Protein AF-A0A328S6M8-F1 (afdb_monomer_lite)

Secondary structure (DSSP, 8-state):
-HHHHHHHHHHHTTTS----------PEEEEEEESBS-SHHHHHHHTTHHHHHHHHHHEEEEE-TTT----S----SEEEEESB---

Radius of gyration: 19.74 Å; chains: 1; bounding box: 39×39×57 Å

Foldseek 3Di:
DVVVVVVVVVVVVVVVPPPPPPDPDPAAEEEEAEDAADCVVVVVVPVVPPCSVVNCSRHPDPYDVVPDPDDDDDDGPYYHYGDDHDD

Structure (mmCIF, N/CA/C/O backbone):
data_AF-A0A328S6M8-F1
#
_entry.id   AF-A0A328S6M8-F1
#
loop_
_atom_site.group_PDB
_atom_site.id
_atom_site.type_symbol
_atom_site.label_atom_id
_atom_site.label_alt_id
_atom_site.label_comp_id
_atom_site.label_asym_id
_atom_site.label_entity_id
_atom_site.label_seq_id
_atom_site.pdbx_PDB_ins_code
_atom_site.Cartn_x
_atom_site.Cartn_y
_atom_site.Cartn_z
_atom_site.occupancy
_atom_site.B_iso_or_equiv
_atom_site.auth_seq_id
_atom_site.auth_comp_id
_atom_site.auth_asym_id
_atom_site.auth_atom_id
_atom_site.pdbx_PDB_model_num
ATOM 1 N N . MET A 1 1 ? -26.914 26.664 36.506 1.00 56.16 1 MET A N 1
ATOM 2 C CA . MET A 1 1 ? -26.042 27.160 35.405 1.00 56.16 1 MET A CA 1
ATOM 3 C C . MET A 1 1 ? -24.959 26.137 35.065 1.00 56.16 1 MET A C 1
ATOM 5 O O . MET A 1 1 ? -24.787 25.832 33.893 1.00 56.16 1 MET A O 1
ATOM 9 N N . PHE A 1 2 ? -24.324 25.530 36.074 1.00 67.94 2 PHE A N 1
ATOM 10 C CA . PHE A 1 2 ? -23.378 24.416 35.919 1.00 67.94 2 PHE A CA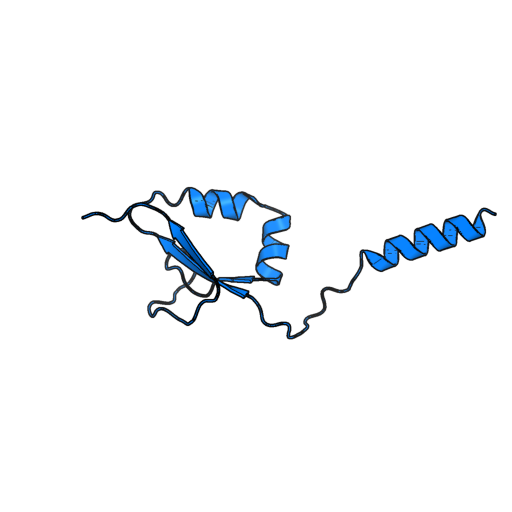 1
ATOM 11 C C . PHE A 1 2 ? -23.972 23.145 35.284 1.00 67.94 2 PHE A C 1
ATOM 13 O O . PHE A 1 2 ? -23.282 22.480 34.518 1.00 67.94 2 PHE A O 1
ATOM 20 N N . ASP A 1 3 ? -25.259 22.851 35.499 1.00 69.88 3 ASP A N 1
ATOM 21 C CA . ASP A 1 3 ? -25.922 21.681 34.890 1.00 69.88 3 ASP A CA 1
ATOM 22 C C . ASP A 1 3 ? -26.029 21.787 33.365 1.00 69.88 3 ASP A C 1
ATOM 24 O O . ASP A 1 3 ? -25.930 20.797 32.647 1.00 69.88 3 ASP A O 1
ATOM 28 N N . LYS A 1 4 ? -26.156 23.016 32.852 1.00 71.06 4 LYS A N 1
ATOM 29 C CA . LYS A 1 4 ? -26.187 23.281 31.412 1.00 71.06 4 LYS A CA 1
ATOM 30 C C . LYS A 1 4 ? -24.807 23.066 30.784 1.00 71.06 4 LYS A C 1
ATOM 32 O O . LYS A 1 4 ? -24.728 22.531 29.686 1.00 71.06 4 LYS A O 1
ATOM 37 N N . LEU A 1 5 ? -23.738 23.410 31.512 1.00 73.00 5 LEU A N 1
ATOM 38 C CA . LEU A 1 5 ? -22.357 23.140 31.103 1.00 73.00 5 LEU A CA 1
ATOM 39 C C . LEU A 1 5 ? -22.051 21.636 31.108 1.00 73.00 5 LEU A C 1
ATOM 41 O O . LEU A 1 5 ? -21.505 21.129 30.136 1.00 73.00 5 LEU A O 1
ATOM 45 N N . LYS A 1 6 ? -22.468 20.909 32.154 1.00 74.44 6 LYS A N 1
ATOM 46 C CA . LYS A 1 6 ? -22.332 19.442 32.220 1.00 74.44 6 LYS A CA 1
ATOM 47 C C . LYS A 1 6 ? -23.040 18.743 31.063 1.00 74.44 6 LYS A C 1
ATOM 49 O O . LYS A 1 6 ? -22.499 17.799 30.500 1.00 74.44 6 LYS A O 1
ATOM 54 N N . ASN A 1 7 ? -24.220 19.227 30.682 1.00 73.94 7 ASN A N 1
ATOM 55 C CA . ASN A 1 7 ? -24.964 18.664 29.559 1.00 73.94 7 ASN A CA 1
ATOM 56 C C . ASN A 1 7 ? -24.305 18.972 28.209 1.00 73.94 7 ASN A C 1
ATOM 58 O O . ASN A 1 7 ? -24.357 18.129 27.321 1.00 73.94 7 ASN A O 1
ATOM 62 N N . MET A 1 8 ? -23.656 20.130 28.053 1.00 66.00 8 MET A N 1
ATOM 63 C CA . MET A 1 8 ? -22.891 20.451 26.842 1.00 66.00 8 MET A CA 1
ATOM 64 C C . MET A 1 8 ? -21.623 19.596 26.730 1.00 66.00 8 MET A C 1
ATOM 66 O O . MET A 1 8 ? -21.398 19.021 25.674 1.00 66.00 8 MET A O 1
ATOM 70 N N . ILE A 1 9 ? -20.886 19.401 27.829 1.00 74.25 9 ILE A N 1
ATOM 71 C CA . ILE A 1 9 ? -19.700 18.524 27.872 1.00 74.25 9 ILE A CA 1
ATOM 72 C C . ILE A 1 9 ? -20.082 17.067 27.545 1.00 74.25 9 ILE A C 1
ATOM 74 O O . ILE A 1 9 ? -19.479 16.454 26.670 1.00 74.25 9 ILE A O 1
ATOM 78 N N . ASN A 1 10 ? -21.161 16.548 28.143 1.00 66.00 10 ASN A N 1
ATOM 79 C CA . ASN A 1 10 ? -21.678 15.207 27.828 1.00 66.00 10 ASN A CA 1
ATOM 80 C C . ASN A 1 10 ? -22.206 15.068 26.386 1.00 66.00 10 ASN A C 1
ATOM 82 O O . ASN A 1 10 ? -22.295 13.956 25.869 1.00 66.00 10 ASN A O 1
ATOM 86 N N . THR A 1 11 ? -22.603 16.169 25.739 1.00 63.22 11 THR A N 1
ATOM 87 C CA . THR A 1 11 ? -23.081 16.153 24.346 1.00 63.22 11 THR A CA 1
ATOM 88 C C . THR A 1 11 ? -21.916 16.121 23.354 1.00 63.22 11 THR A C 1
ATOM 90 O O . THR A 1 11 ? -22.063 15.544 22.276 1.00 63.22 11 THR A O 1
ATOM 93 N N . GLU A 1 12 ? -20.762 16.696 23.705 1.00 56.97 12 GLU A N 1
ATOM 94 C CA . GLU A 1 12 ? -19.556 16.660 22.868 1.00 56.97 12 GLU A CA 1
ATOM 95 C C . GLU A 1 12 ? -18.833 15.310 22.962 1.00 56.97 12 GLU A C 1
ATOM 97 O O . GLU A 1 12 ? -18.532 14.724 21.924 1.00 56.97 12 GLU A O 1
ATOM 102 N N . GLU A 1 13 ? -18.717 14.708 24.153 1.00 52.00 13 GLU A N 1
ATOM 103 C CA . GLU A 1 13 ? -18.143 13.353 24.297 1.00 52.00 13 GLU A CA 1
ATOM 104 C C . GLU A 1 13 ? -18.944 12.260 23.556 1.00 52.00 13 GLU A C 1
ATOM 106 O O . GLU A 1 13 ? -18.412 11.193 23.243 1.00 52.00 13 GLU A O 1
ATOM 111 N N . ASN A 1 14 ? -20.223 12.515 23.253 1.00 46.00 14 ASN A N 1
ATOM 112 C CA . ASN A 1 14 ? -21.095 11.593 22.518 1.00 46.00 14 ASN A CA 1
ATOM 1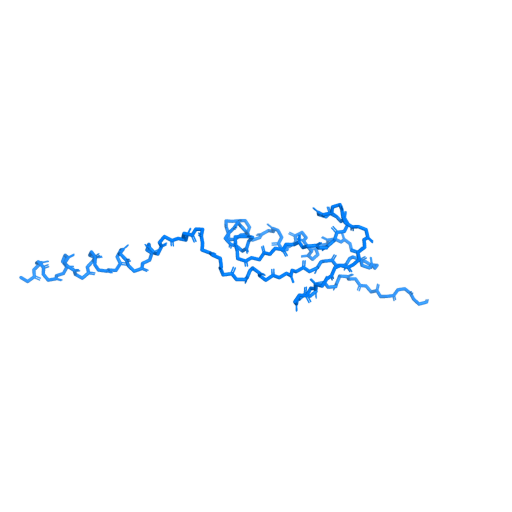13 C C . ASN A 1 14 ? -21.057 11.813 20.991 1.00 46.00 14 ASN A C 1
ATOM 115 O O . ASN A 1 14 ? -21.469 10.941 20.230 1.00 46.00 14 ASN A O 1
ATOM 119 N N . LYS A 1 15 ? -20.544 12.954 20.509 1.00 45.69 15 LYS A N 1
ATOM 120 C CA . LYS A 1 15 ? -20.393 13.209 19.064 1.00 45.69 15 LYS A CA 1
ATOM 121 C C . LYS A 1 15 ? -19.097 12.641 18.487 1.00 45.69 15 LYS A C 1
ATOM 123 O O . LYS A 1 15 ? -19.118 12.221 17.331 1.00 45.69 15 LYS A O 1
ATOM 128 N N . ASP A 1 16 ? -18.039 12.549 19.290 1.00 42.31 16 ASP A N 1
ATOM 129 C CA . ASP A 1 16 ? -16.746 11.971 18.886 1.00 42.31 16 ASP A CA 1
ATOM 130 C C . ASP A 1 16 ? -16.642 10.455 19.094 1.00 42.31 16 ASP A C 1
ATOM 132 O O . ASP A 1 16 ? -15.749 9.804 18.564 1.00 42.31 16 ASP A O 1
ATOM 136 N N . LYS A 1 17 ? -17.609 9.840 19.781 1.00 39.88 17 LYS A N 1
ATOM 137 C CA . LYS A 1 17 ? -17.757 8.380 19.825 1.00 39.88 17 LYS A CA 1
ATOM 138 C C . LYS A 1 17 ? -18.891 7.939 18.917 1.00 39.88 17 LYS A C 1
ATOM 140 O O . LYS A 1 17 ? -19.842 7.295 19.359 1.00 39.88 17 LYS A O 1
ATOM 145 N N . LYS A 1 18 ? -18.786 8.231 17.616 1.00 40.94 18 LYS A N 1
ATOM 146 C CA . LYS A 1 18 ? -19.454 7.337 16.667 1.00 40.94 18 LYS A CA 1
ATOM 147 C C . LYS A 1 18 ? -18.849 5.953 16.902 1.00 40.94 18 LYS A C 1
ATOM 149 O O . LYS A 1 18 ? -17.631 5.821 16.803 1.00 40.94 18 LYS A O 1
ATOM 154 N N . PRO A 1 19 ? -19.645 4.917 17.209 1.00 40.62 19 PRO A N 1
ATOM 155 C CA . PRO A 1 19 ? -19.130 3.576 17.054 1.00 40.62 19 PRO A CA 1
ATOM 156 C C . PRO A 1 19 ? -18.754 3.473 15.575 1.00 40.62 19 PRO A C 1
ATOM 158 O O . PRO A 1 19 ? -19.631 3.602 14.715 1.00 40.62 19 PRO A O 1
ATOM 161 N N . ILE A 1 20 ? -17.471 3.273 15.262 1.00 52.22 20 ILE A N 1
ATOM 162 C CA . ILE A 1 20 ? -17.053 2.753 13.955 1.00 52.22 20 ILE A CA 1
ATOM 163 C C . ILE A 1 20 ? -17.514 1.294 13.964 1.00 52.22 20 ILE A C 1
ATOM 165 O O . ILE A 1 20 ? -16.786 0.334 14.196 1.00 52.22 20 ILE A O 1
ATOM 169 N N . GLY A 1 21 ? -18.834 1.149 13.890 1.00 40.19 21 GLY A N 1
ATOM 170 C CA . GLY A 1 21 ? -19.499 -0.110 13.724 1.00 40.19 21 GLY A CA 1
ATOM 171 C C . GLY A 1 21 ? -19.080 -0.640 12.371 1.00 40.19 21 GLY A C 1
ATOM 172 O O . GLY A 1 21 ? -19.042 0.103 11.392 1.00 40.19 21 GLY A O 1
ATOM 173 N N . ARG A 1 22 ? -18.799 -1.942 12.354 1.00 46.09 22 ARG A N 1
ATOM 174 C CA . ARG A 1 22 ? -18.803 -2.840 11.198 1.00 46.09 22 ARG A CA 1
ATOM 175 C C . ARG A 1 22 ? -20.076 -2.603 10.366 1.00 46.09 22 ARG A C 1
ATOM 177 O O . ARG A 1 22 ? -21.072 -3.305 10.497 1.00 46.09 22 ARG A O 1
ATOM 184 N N . GLY A 1 23 ? -20.065 -1.543 9.576 1.00 38.53 23 GLY A N 1
ATOM 185 C CA . GLY A 1 23 ? -21.104 -1.135 8.654 1.00 38.53 23 GLY A CA 1
ATOM 186 C C . GLY A 1 23 ? -20.557 -1.328 7.256 1.00 38.53 23 GLY A C 1
ATOM 187 O O . GLY A 1 23 ? -19.425 -0.958 6.966 1.00 38.53 23 GLY A O 1
ATOM 18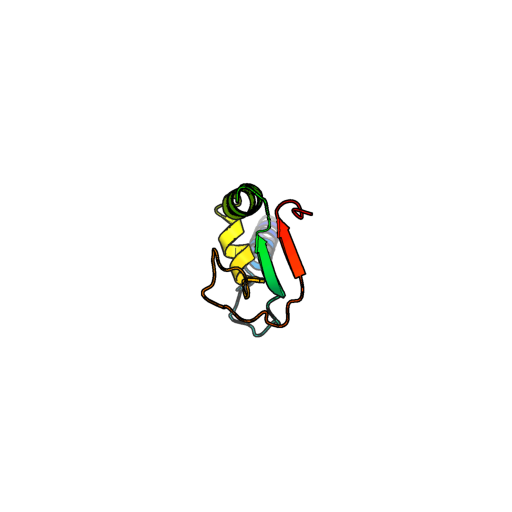8 N N . THR A 1 24 ? -21.352 -1.944 6.398 1.00 45.59 24 THR A N 1
ATOM 189 C CA . THR A 1 24 ? -21.079 -2.219 4.986 1.00 45.59 24 THR A CA 1
ATOM 190 C C . THR A 1 24 ? -21.035 -0.931 4.148 1.00 45.59 24 THR A C 1
ATOM 192 O O . THR A 1 24 ? -21.766 -0.796 3.168 1.00 45.59 24 THR A O 1
ATOM 195 N N . SER A 1 25 ? -20.234 0.060 4.540 1.00 55.91 25 SER A N 1
ATOM 196 C CA . SER A 1 25 ? -19.829 1.151 3.657 1.00 55.91 25 SER A CA 1
ATOM 197 C C . SER A 1 25 ? -18.747 0.611 2.733 1.00 55.91 25 SER A C 1
ATOM 199 O O . SER A 1 25 ? -17.782 0.007 3.197 1.00 55.91 25 SER A O 1
ATOM 201 N N . LYS A 1 26 ? -18.936 0.781 1.424 1.00 73.62 26 LYS A N 1
ATOM 202 C CA . LYS A 1 26 ? -18.004 0.351 0.378 1.00 73.62 26 LYS A CA 1
ATOM 203 C C . LYS A 1 26 ? -16.589 0.854 0.719 1.00 73.62 26 LYS A C 1
ATOM 205 O O . LYS A 1 26 ? -16.351 2.055 0.637 1.00 73.62 26 LYS A O 1
ATOM 210 N N . ARG A 1 27 ? -15.701 -0.047 1.158 1.00 81.94 27 ARG A N 1
ATOM 211 C CA . ARG A 1 27 ? -14.294 0.273 1.444 1.00 81.94 27 ARG A CA 1
ATOM 212 C C . ARG A 1 27 ? -13.619 0.698 0.147 1.00 81.94 27 ARG A C 1
ATOM 214 O O . ARG A 1 27 ? -13.880 0.087 -0.892 1.00 81.94 27 ARG A O 1
ATOM 221 N N . LEU A 1 28 ? -12.808 1.749 0.210 1.00 89.62 28 LEU A N 1
ATOM 222 C CA . LEU A 1 28 ? -12.090 2.243 -0.960 1.00 89.62 28 LEU A CA 1
ATOM 223 C C . LEU A 1 28 ? -11.023 1.220 -1.348 1.00 89.62 28 LEU A C 1
ATOM 225 O O . LEU A 1 28 ? -10.188 0.882 -0.515 1.00 89.62 28 LEU A O 1
ATOM 229 N N . LYS A 1 29 ? -11.043 0.723 -2.584 1.00 92.38 29 LYS A N 1
ATOM 230 C CA . LYS A 1 29 ? -10.048 -0.248 -3.053 1.00 92.38 29 LYS A CA 1
ATOM 231 C C . LYS A 1 29 ? -8.812 0.475 -3.565 1.00 92.38 29 LYS A C 1
ATOM 233 O O . LYS A 1 29 ? -8.894 1.200 -4.558 1.00 92.38 29 LYS A O 1
ATOM 238 N N . ILE A 1 30 ? -7.676 0.255 -2.917 1.00 92.81 30 ILE A N 1
ATOM 239 C CA . ILE A 1 30 ? -6.406 0.894 -3.251 1.00 92.81 30 ILE A CA 1
ATOM 240 C C . ILE A 1 30 ? -5.426 -0.137 -3.807 1.00 92.81 30 ILE A C 1
ATOM 242 O O . ILE A 1 30 ? -5.246 -1.218 -3.246 1.00 92.81 30 ILE A O 1
ATOM 246 N N . GLY A 1 31 ? -4.777 0.220 -4.910 1.00 93.50 31 GLY A N 1
ATOM 247 C CA . GLY A 1 31 ? -3.599 -0.471 -5.418 1.00 93.50 31 GLY A CA 1
ATOM 248 C C . GLY A 1 31 ? -2.322 0.281 -5.105 1.00 93.50 31 GLY A C 1
ATOM 249 O O . GLY A 1 31 ? -2.288 1.506 -5.188 1.00 93.50 31 GLY A O 1
ATOM 250 N N . TYR A 1 32 ? -1.253 -0.448 -4.831 1.00 94.50 32 TYR A N 1
ATOM 251 C CA . TYR A 1 32 ? 0.102 0.077 -4.783 1.00 94.50 32 TYR A CA 1
ATOM 252 C C . TYR A 1 32 ? 0.960 -0.643 -5.825 1.00 94.50 32 TYR A C 1
ATOM 254 O O . TYR A 1 32 ? 1.054 -1.871 -5.831 1.00 94.50 32 TYR A O 1
ATOM 262 N N . ILE A 1 33 ? 1.563 0.118 -6.735 1.00 93.94 33 ILE A N 1
ATOM 263 C CA . ILE A 1 33 ? 2.396 -0.395 -7.821 1.00 93.94 33 ILE A CA 1
ATOM 264 C C . ILE A 1 33 ? 3.793 0.188 -7.680 1.00 93.94 33 ILE A C 1
ATOM 266 O O . ILE A 1 33 ? 3.998 1.389 -7.849 1.00 93.94 33 ILE A O 1
ATOM 270 N N . GLN A 1 34 ? 4.748 -0.703 -7.436 1.00 93.94 34 GLN A N 1
ATOM 271 C CA . GLN A 1 34 ? 6.165 -0.386 -7.404 1.00 93.94 34 GLN A CA 1
ATOM 272 C C . GLN A 1 34 ? 6.770 -0.531 -8.803 1.00 93.94 34 GLN A C 1
ATOM 274 O O . GLN A 1 34 ? 6.813 -1.636 -9.345 1.00 93.94 34 GLN A O 1
ATOM 279 N N . LEU A 1 35 ? 7.250 0.567 -9.385 1.00 94.00 35 LEU A N 1
ATOM 280 C CA . LEU A 1 35 ? 8.055 0.563 -10.611 1.00 94.00 35 LEU A CA 1
ATOM 281 C C . LEU A 1 35 ? 9.550 0.604 -10.249 1.00 94.00 35 LEU A C 1
ATOM 283 O O . LEU A 1 35 ? 9.999 -0.096 -9.342 1.00 94.00 35 LEU A O 1
ATOM 287 N N . SER A 1 36 ? 10.345 1.434 -10.933 1.00 92.88 36 SER A N 1
ATOM 288 C CA . SER A 1 36 ? 11.774 1.624 -10.637 1.00 92.88 36 SER A CA 1
ATOM 289 C C . SER A 1 36 ? 11.976 2.595 -9.467 1.00 92.88 36 SER A C 1
ATOM 291 O O . SER A 1 36 ? 12.638 3.623 -9.605 1.00 92.88 36 SER A O 1
ATOM 293 N N . GLY A 1 37 ? 11.332 2.315 -8.336 1.00 92.31 37 GLY A N 1
ATOM 294 C CA . GLY A 1 37 ? 11.435 3.100 -7.105 1.00 92.31 37 GLY A CA 1
ATOM 295 C C . GLY A 1 37 ? 12.238 2.386 -6.013 1.00 92.31 37 GLY A C 1
ATOM 296 O O . GLY A 1 37 ? 12.805 1.314 -6.234 1.00 92.31 37 GLY A O 1
ATOM 297 N N . CYS A 1 38 ? 12.256 2.965 -4.817 1.00 94.69 38 CYS A N 1
ATOM 298 C CA . CYS A 1 38 ? 13.016 2.474 -3.665 1.00 94.69 38 CYS A CA 1
ATOM 299 C C . CYS A 1 38 ? 12.157 1.950 -2.504 1.00 94.69 38 CYS A C 1
ATOM 301 O O . CYS A 1 38 ? 12.727 1.592 -1.477 1.00 94.69 38 CYS A O 1
ATOM 303 N N . MET A 1 39 ? 10.828 1.901 -2.645 1.00 92.69 39 MET A N 1
ATOM 304 C CA . MET A 1 39 ? 9.859 1.604 -1.578 1.00 92.69 39 MET A CA 1
ATOM 305 C C . MET A 1 39 ? 9.761 2.713 -0.511 1.00 92.69 39 MET A C 1
ATOM 307 O O . MET A 1 39 ? 9.104 2.554 0.516 1.00 92.69 39 MET A O 1
ATOM 311 N N . GLY A 1 40 ? 10.423 3.854 -0.720 1.00 94.25 40 GLY A N 1
ATOM 312 C CA . GLY A 1 40 ? 10.443 4.945 0.255 1.00 94.25 40 GLY A CA 1
ATOM 313 C C . GLY A 1 40 ? 9.073 5.591 0.449 1.00 94.25 40 GLY A C 1
ATOM 314 O O . GLY A 1 40 ? 8.716 5.944 1.571 1.00 94.25 40 GLY A O 1
ATOM 315 N N . ASP A 1 41 ? 8.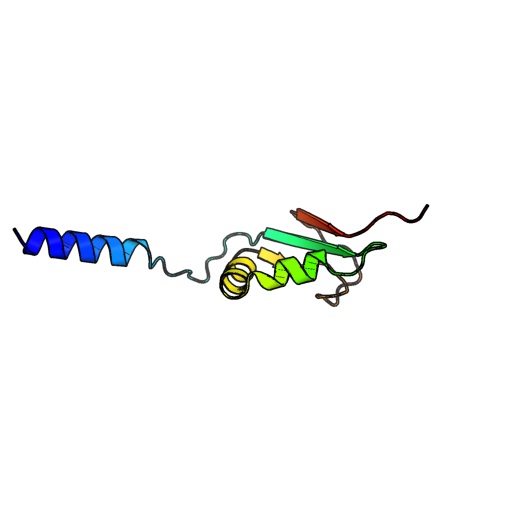281 5.692 -0.619 1.00 92.19 41 ASP A N 1
ATOM 316 C CA . ASP A 1 41 ? 6.992 6.384 -0.571 1.00 92.19 41 ASP A CA 1
ATOM 317 C C . ASP A 1 41 ? 5.941 5.562 0.187 1.00 92.19 41 ASP A C 1
ATOM 319 O O . ASP A 1 41 ? 5.196 6.109 1.002 1.00 92.19 41 ASP A O 1
ATOM 323 N N . ILE A 1 42 ? 5.913 4.234 0.005 1.00 91.50 42 ILE A N 1
ATOM 324 C CA . ILE A 1 42 ? 5.022 3.374 0.800 1.00 91.50 42 ILE A CA 1
ATOM 325 C C . ILE A 1 42 ? 5.489 3.252 2.247 1.00 91.50 42 ILE A C 1
ATOM 327 O O . ILE A 1 42 ? 4.655 3.183 3.146 1.00 91.50 42 ILE A O 1
ATOM 331 N N . LEU A 1 43 ? 6.801 3.271 2.499 1.00 92.94 43 LEU A N 1
ATOM 332 C CA . LEU A 1 43 ? 7.306 3.285 3.867 1.00 92.94 43 LEU A CA 1
ATOM 333 C C . LEU A 1 43 ? 6.847 4.562 4.579 1.00 92.94 43 LEU A C 1
ATOM 335 O O . LEU A 1 43 ? 6.253 4.475 5.651 1.00 92.94 43 LEU A O 1
ATOM 339 N N . SER A 1 44 ? 6.993 5.721 3.934 1.00 92.88 44 SER A N 1
ATOM 340 C CA . SER A 1 44 ? 6.493 6.996 4.460 1.00 92.88 44 SER A CA 1
ATOM 341 C C . SER A 1 44 ? 4.970 6.994 4.655 1.00 92.88 44 SER A C 1
ATOM 343 O O . SER A 1 44 ? 4.457 7.582 5.603 1.00 92.88 44 SER A O 1
ATOM 345 N N . PHE A 1 45 ? 4.229 6.258 3.823 1.00 90.62 45 PHE A N 1
ATOM 346 C CA . PHE A 1 45 ? 2.797 6.040 4.027 1.00 90.62 45 PHE A CA 1
ATOM 347 C C . PHE A 1 45 ? 2.488 5.188 5.271 1.00 90.62 45 PHE A C 1
ATOM 349 O O . PHE A 1 45 ? 1.540 5.483 5.998 1.00 90.62 45 PHE A O 1
ATOM 356 N N . THR A 1 46 ? 3.289 4.164 5.566 1.00 90.12 46 THR A N 1
ATOM 357 C CA . THR A 1 46 ? 3.128 3.359 6.793 1.00 90.12 46 THR A CA 1
ATOM 358 C C . THR A 1 46 ? 3.570 4.089 8.066 1.00 90.12 46 THR A C 1
ATOM 360 O O . THR A 1 46 ? 3.126 3.744 9.159 1.00 90.12 46 THR A O 1
ATOM 363 N N . GLU A 1 47 ? 4.377 5.145 7.943 1.00 92.50 47 GLU A N 1
ATOM 364 C CA . GLU A 1 47 ? 4.814 6.007 9.053 1.00 92.50 47 GLU A CA 1
ATOM 365 C C . GLU A 1 47 ? 3.718 6.966 9.561 1.00 92.50 47 GLU A C 1
ATOM 367 O O . GLU A 1 47 ? 3.979 7.807 10.415 1.00 92.50 47 GLU A O 1
ATOM 372 N N . ASN A 1 48 ? 2.467 6.820 9.111 1.00 89.31 48 ASN A N 1
ATOM 373 C CA . ASN A 1 48 ? 1.321 7.490 9.739 1.00 89.31 48 ASN A CA 1
ATOM 374 C C . ASN A 1 48 ? 0.918 6.858 11.094 1.00 89.31 48 ASN A C 1
ATOM 376 O O . ASN A 1 48 ? -0.016 7.333 11.731 1.00 89.31 48 ASN A O 1
ATOM 380 N N . PHE A 1 49 ? 1.627 5.811 11.545 1.00 86.69 49 PHE A N 1
ATOM 381 C CA . PHE A 1 49 ? 1.522 5.163 12.862 1.00 86.69 49 PHE A CA 1
ATOM 382 C C . PHE A 1 49 ? 0.077 4.978 13.355 1.00 86.69 49 PHE A C 1
ATOM 384 O O . PHE A 1 49 ? -0.628 4.114 12.840 1.00 86.69 49 PHE A O 1
ATOM 391 N N . ASP A 1 50 ? -0.359 5.766 14.342 1.00 86.00 50 ASP A N 1
ATOM 392 C CA . ASP A 1 50 ? -1.665 5.626 14.991 1.00 86.00 50 ASP A CA 1
ATOM 393 C C . ASP A 1 50 ? -2.823 5.779 13.986 1.00 86.00 50 ASP A C 1
ATOM 395 O O . ASP A 1 50 ? -3.749 4.962 13.978 1.00 86.00 50 ASP A O 1
ATOM 399 N N . ASP A 1 51 ? -2.708 6.737 13.060 1.00 88.56 51 ASP A N 1
ATOM 400 C CA . ASP A 1 51 ? -3.724 7.028 12.042 1.00 88.56 51 ASP A CA 1
ATOM 401 C C . ASP A 1 51 ? -3.749 5.979 10.921 1.00 88.56 51 ASP A C 1
ATOM 403 O O . ASP A 1 51 ? -4.748 5.834 10.217 1.00 88.56 51 ASP A O 1
ATOM 407 N N . PHE A 1 52 ? -2.659 5.225 10.735 1.00 87.69 52 PHE A N 1
ATOM 408 C CA . PHE A 1 52 ? -2.565 4.224 9.672 1.00 87.69 52 PHE A CA 1
ATOM 409 C C . PHE A 1 52 ? -3.599 3.106 9.855 1.00 87.69 52 PHE A C 1
ATOM 411 O O . PHE A 1 52 ? -4.191 2.634 8.883 1.00 87.69 52 PHE A O 1
ATOM 418 N N . THR A 1 53 ? -3.859 2.720 11.104 1.00 85.88 53 THR A N 1
ATOM 419 C CA . THR A 1 53 ? -4.872 1.717 11.455 1.00 85.88 53 THR A CA 1
ATOM 420 C C . THR A 1 53 ? -6.280 2.181 11.090 1.00 85.88 53 THR A C 1
ATOM 422 O O . THR A 1 53 ? -7.024 1.437 10.452 1.00 85.88 53 THR A O 1
ATOM 425 N N . ASP A 1 54 ? -6.616 3.432 11.412 1.00 87.00 54 ASP A N 1
ATOM 426 C CA . ASP A 1 54 ? -7.907 4.035 11.067 1.00 87.00 54 ASP A CA 1
ATOM 427 C C . ASP A 1 54 ? -8.055 4.204 9.545 1.00 87.00 54 ASP A C 1
ATOM 429 O O . ASP A 1 54 ? -9.135 4.001 8.977 1.00 87.00 54 ASP A O 1
ATOM 433 N N . LEU A 1 55 ? -6.949 4.508 8.855 1.00 86.88 55 LEU A N 1
ATOM 434 C CA . LEU A 1 55 ? -6.904 4.564 7.397 1.00 86.88 55 LEU A CA 1
ATOM 435 C C . LEU A 1 55 ? -7.239 3.194 6.793 1.00 86.88 55 LEU A C 1
ATOM 437 O O . LEU A 1 55 ? -8.120 3.116 5.936 1.00 86.88 55 LEU A O 1
ATOM 441 N N . LEU A 1 56 ? -6.612 2.119 7.279 1.00 86.44 56 LEU A N 1
ATOM 442 C CA . LEU A 1 56 ? -6.862 0.732 6.855 1.00 86.44 56 LEU A CA 1
ATOM 443 C C . LEU A 1 56 ? -8.257 0.211 7.230 1.00 86.44 56 LEU A C 1
ATOM 445 O O . LEU A 1 56 ? -8.777 -0.695 6.579 1.00 86.44 56 LEU A O 1
ATOM 449 N N . ASP A 1 57 ? -8.908 0.783 8.239 1.00 87.19 57 ASP A N 1
ATOM 450 C CA . ASP A 1 57 ? -10.314 0.479 8.514 1.00 87.19 57 ASP A CA 1
ATOM 451 C C . ASP A 1 57 ? -11.253 1.084 7.453 1.00 87.19 57 ASP A C 1
ATOM 453 O O . ASP A 1 57 ? -12.331 0.533 7.178 1.00 87.19 57 ASP A O 1
ATOM 457 N N . SER A 1 58 ? -10.832 2.186 6.819 1.00 87.44 58 SER A N 1
ATOM 458 C CA . SER A 1 58 ? -11.579 2.903 5.775 1.00 87.44 58 SER A CA 1
ATOM 459 C C . SER A 1 58 ? -11.248 2.463 4.337 1.00 87.44 58 SER A C 1
ATOM 461 O O . SER A 1 58 ? -12.118 2.510 3.458 1.00 87.44 58 SER A O 1
ATOM 463 N N . MET A 1 59 ? -10.019 2.000 4.095 1.00 88.31 59 MET A N 1
ATOM 464 C CA . MET A 1 59 ? -9.491 1.621 2.782 1.00 88.31 59 MET A CA 1
ATOM 465 C C . MET A 1 59 ? -8.991 0.174 2.782 1.00 88.31 59 MET A C 1
ATOM 467 O O . MET A 1 59 ? -8.483 -0.319 3.779 1.00 88.31 59 MET A O 1
ATOM 471 N N . ASP A 1 60 ? -9.099 -0.501 1.647 1.00 90.31 60 ASP A N 1
ATOM 472 C CA . ASP A 1 60 ? -8.629 -1.870 1.468 1.00 90.31 60 ASP A CA 1
ATOM 473 C C . ASP A 1 60 ? -7.512 -1.896 0.423 1.00 90.31 60 ASP A C 1
ATOM 475 O O . ASP A 1 60 ? -7.725 -1.487 -0.722 1.00 90.31 60 ASP A O 1
ATOM 479 N N . ILE A 1 61 ? -6.319 -2.350 0.812 1.00 90.44 61 ILE A N 1
ATOM 480 C CA . ILE A 1 61 ? -5.201 -2.524 -0.120 1.00 90.44 61 ILE A CA 1
ATOM 481 C C . ILE A 1 61 ? -5.429 -3.855 -0.835 1.00 90.44 61 ILE A C 1
ATOM 483 O O . ILE A 1 61 ? -5.232 -4.920 -0.259 1.00 90.44 61 ILE A O 1
ATOM 487 N N . VAL A 1 62 ? -5.874 -3.791 -2.089 1.00 91.81 62 VAL A N 1
ATOM 488 C CA . VAL A 1 62 ? -6.285 -4.972 -2.872 1.00 91.81 62 VAL A CA 1
ATOM 489 C C . VAL A 1 62 ? -5.210 -5.461 -3.837 1.00 91.81 62 VAL A C 1
ATOM 491 O O . VAL A 1 62 ? -5.302 -6.574 -4.349 1.00 91.81 62 VAL A O 1
ATOM 494 N N . TYR A 1 63 ? -4.206 -4.632 -4.115 1.00 90.62 63 TYR A N 1
ATOM 495 C CA . TYR A 1 63 ? -3.141 -4.956 -5.053 1.00 90.62 63 TYR A CA 1
ATOM 496 C C . TYR A 1 63 ? -1.829 -4.305 -4.637 1.00 90.62 63 TYR A C 1
ATOM 498 O O . TYR A 1 63 ? -1.802 -3.140 -4.244 1.00 90.62 63 TYR A O 1
ATOM 506 N N . GLY A 1 64 ? -0.745 -5.064 -4.758 1.00 90.06 64 GLY A N 1
ATOM 507 C CA . GLY A 1 64 ? 0.613 -4.614 -4.495 1.00 90.06 64 GLY A CA 1
ATOM 508 C C . GLY A 1 64 ? 1.445 -5.759 -3.953 1.00 90.06 64 GLY A C 1
ATOM 509 O O . GLY A 1 64 ? 1.300 -6.119 -2.791 1.00 90.06 64 GLY A O 1
ATOM 510 N N . GLN A 1 65 ? 2.334 -6.302 -4.786 1.00 88.38 65 GLN A N 1
ATOM 511 C CA . GLN A 1 65 ? 3.114 -7.517 -4.496 1.00 88.38 65 GLN A CA 1
ATOM 512 C C . GLN A 1 65 ? 3.948 -7.431 -3.206 1.00 88.38 65 GLN A C 1
ATOM 514 O O . GLN A 1 65 ? 4.300 -8.452 -2.627 1.00 88.38 65 GLN A O 1
ATOM 519 N N . THR A 1 66 ? 4.248 -6.218 -2.738 1.00 88.75 66 THR A N 1
ATOM 520 C CA . THR A 1 66 ? 4.929 -5.975 -1.460 1.00 88.75 66 THR A CA 1
ATOM 521 C C . THR A 1 66 ? 4.050 -6.282 -0.241 1.00 88.75 66 THR A C 1
ATOM 523 O O . THR A 1 66 ? 4.567 -6.701 0.790 1.00 88.75 66 THR A O 1
ATOM 526 N N . LEU A 1 67 ? 2.736 -6.049 -0.332 1.00 86.56 67 LEU A N 1
ATOM 527 C CA . LEU A 1 67 ? 1.802 -6.082 0.804 1.00 86.56 67 LEU A CA 1
ATOM 528 C C . LEU A 1 67 ? 0.717 -7.161 0.672 1.00 86.56 67 LEU A C 1
ATOM 530 O O . LEU A 1 67 ? 0.174 -7.607 1.679 1.00 86.56 67 LEU A O 1
ATOM 534 N N . VAL A 1 68 ? 0.391 -7.576 -0.553 1.00 89.25 68 VAL A N 1
ATOM 535 C CA . VAL A 1 68 ? -0.720 -8.474 -0.876 1.00 89.25 68 VAL A CA 1
ATOM 536 C C . VAL A 1 68 ? -0.244 -9.521 -1.880 1.00 89.25 68 VAL A C 1
ATOM 538 O O . VAL A 1 68 ? 0.299 -9.179 -2.930 1.00 89.25 68 VAL A O 1
ATOM 541 N N . ASP A 1 69 ? -0.492 -10.798 -1.586 1.00 91.25 69 ASP A N 1
ATOM 542 C CA . ASP A 1 69 ? -0.164 -11.922 -2.476 1.00 91.25 69 ASP A CA 1
ATOM 543 C C . A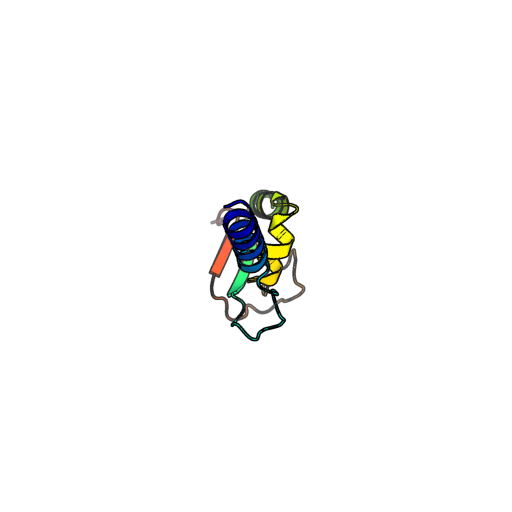SP A 1 69 ? -1.241 -12.099 -3.564 1.00 91.25 69 ASP A C 1
ATOM 545 O O . ASP A 1 69 ? -1.994 -13.073 -3.598 1.00 91.25 69 ASP A O 1
ATOM 549 N N . VAL A 1 70 ? -1.374 -11.084 -4.420 1.00 91.56 70 VAL A N 1
ATOM 550 C CA . VAL A 1 70 ? -2.283 -11.056 -5.572 1.00 91.56 70 VAL A CA 1
ATOM 551 C C . VAL A 1 70 ? -1.467 -10.734 -6.821 1.00 91.56 70 VAL A C 1
ATOM 553 O O . VAL A 1 70 ? -0.796 -9.706 -6.895 1.00 91.56 70 VAL A O 1
ATOM 556 N N . TRP A 1 71 ? -1.537 -11.629 -7.807 1.00 90.31 71 TRP A N 1
ATOM 557 C CA . TRP A 1 71 ? -0.729 -11.568 -9.032 1.00 90.31 71 TRP A CA 1
ATOM 558 C C . TRP A 1 71 ? -1.491 -11.028 -10.245 1.00 90.31 71 TRP A C 1
ATOM 560 O O . TRP A 1 71 ? -0.869 -10.514 -11.171 1.00 90.31 71 TRP A O 1
ATOM 570 N N . ASP A 1 72 ? -2.822 -11.095 -10.216 1.00 90.94 72 ASP A N 1
ATOM 571 C CA . ASP A 1 72 ? -3.697 -10.529 -11.241 1.00 90.94 72 ASP A CA 1
ATOM 572 C C . ASP A 1 72 ? -4.242 -9.180 -10.771 1.00 90.94 72 ASP A C 1
ATOM 574 O O . ASP A 1 72 ? -4.735 -9.065 -9.651 1.00 90.94 72 ASP A O 1
ATOM 578 N N . MET A 1 73 ? -4.170 -8.153 -11.621 1.00 88.88 73 MET A N 1
ATOM 579 C CA . MET A 1 73 ? -4.611 -6.803 -11.262 1.00 88.88 73 MET A CA 1
ATOM 580 C C . MET A 1 73 ? -6.148 -6.743 -11.119 1.00 88.88 73 MET A C 1
ATOM 582 O O . MET A 1 73 ? -6.847 -6.938 -12.117 1.00 88.88 73 MET A O 1
ATOM 586 N N . PRO A 1 74 ? -6.692 -6.470 -9.915 1.00 91.19 74 PRO A N 1
ATOM 587 C CA . PRO A 1 74 ? -8.130 -6.366 -9.686 1.00 91.19 74 PRO A CA 1
ATOM 588 C C . PRO A 1 74 ? -8.661 -4.961 -10.020 1.00 91.19 74 PRO A C 1
ATOM 590 O O . PRO A 1 74 ? -7.896 -4.033 -10.282 1.00 91.19 74 PRO A O 1
ATOM 593 N N . ASP A 1 75 ? -9.982 -4.778 -9.938 1.00 91.62 75 ASP A N 1
ATOM 594 C CA . ASP A 1 75 ? -10.604 -3.451 -10.021 1.00 91.62 75 ASP A CA 1
ATOM 595 C C . ASP A 1 75 ? -10.255 -2.598 -8.789 1.00 91.62 75 ASP A C 1
ATOM 597 O O . ASP A 1 75 ? -10.538 -2.990 -7.649 1.00 91.62 75 ASP A O 1
ATOM 601 N N . MET A 1 76 ? -9.692 -1.411 -9.029 1.00 91.00 76 MET A N 1
ATOM 602 C CA . MET A 1 76 ? -9.214 -0.471 -8.007 1.00 91.00 76 MET A CA 1
ATOM 603 C C . MET A 1 76 ? -9.861 0.906 -8.191 1.00 91.00 76 MET A C 1
ATOM 605 O O . MET A 1 76 ? -10.069 1.348 -9.320 1.00 91.00 76 MET A O 1
ATOM 609 N N . ASP A 1 77 ? -10.157 1.591 -7.084 1.00 93.12 77 ASP A N 1
ATOM 610 C CA . ASP A 1 77 ? -10.692 2.957 -7.100 1.00 93.12 77 ASP A CA 1
ATOM 611 C C . ASP A 1 77 ? -9.558 3.996 -7.187 1.00 93.12 77 ASP A C 1
ATOM 613 O O . ASP A 1 77 ? -9.689 5.017 -7.861 1.00 93.12 77 ASP A O 1
ATOM 617 N N . VAL A 1 78 ? -8.435 3.734 -6.508 1.00 92.00 78 VAL A N 1
ATOM 618 C CA . VAL A 1 78 ? -7.242 4.595 -6.479 1.00 92.00 78 VAL A CA 1
ATOM 619 C C . VAL A 1 78 ? -5.990 3.732 -6.601 1.00 92.00 78 VAL A C 1
ATOM 621 O O . VAL A 1 78 ? -5.939 2.626 -6.067 1.00 92.00 78 VAL A O 1
ATOM 624 N N . VAL A 1 79 ? -4.965 4.241 -7.289 1.00 93.69 79 VAL A N 1
ATOM 625 C CA . VAL A 1 79 ? -3.674 3.559 -7.434 1.00 93.69 79 VAL A CA 1
ATOM 626 C C . VAL A 1 79 ? -2.539 4.504 -7.054 1.00 93.69 79 VAL A C 1
ATOM 628 O O . VAL A 1 79 ? -2.410 5.585 -7.629 1.00 93.69 79 VAL A O 1
ATOM 631 N N . PHE A 1 80 ? -1.699 4.079 -6.115 1.00 93.44 80 PHE A N 1
ATOM 632 C CA . PHE A 1 80 ? -0.418 4.702 -5.810 1.00 93.44 80 PHE A CA 1
ATOM 633 C C . PHE A 1 80 ? 0.662 4.063 -6.675 1.00 93.44 80 PHE A C 1
ATOM 635 O O . PHE A 1 80 ? 0.931 2.869 -6.564 1.00 93.44 80 PHE A O 1
ATOM 642 N N . VAL A 1 81 ? 1.256 4.857 -7.561 1.00 94.25 81 VAL A N 1
ATOM 643 C CA . VAL A 1 81 ? 2.335 4.417 -8.448 1.00 94.25 81 VAL A CA 1
ATOM 644 C C . VAL A 1 81 ? 3.628 5.049 -7.964 1.00 94.25 81 VAL A C 1
ATOM 646 O O . VAL A 1 81 ? 3.757 6.272 -7.971 1.00 94.25 81 VAL A O 1
ATOM 649 N N . GLU A 1 82 ? 4.568 4.212 -7.546 1.00 94.75 82 GLU A N 1
ATOM 650 C CA . GLU A 1 82 ? 5.879 4.636 -7.075 1.00 94.75 82 GLU A CA 1
ATOM 651 C C . GLU A 1 82 ? 6.952 4.390 -8.135 1.00 94.75 82 GLU A C 1
ATOM 653 O O . GLU A 1 82 ? 7.006 3.326 -8.754 1.00 94.75 82 GLU A O 1
ATOM 658 N N . GLY A 1 83 ? 7.872 5.342 -8.273 1.00 94.44 83 GLY A N 1
ATOM 659 C CA . GLY A 1 83 ? 9.071 5.187 -9.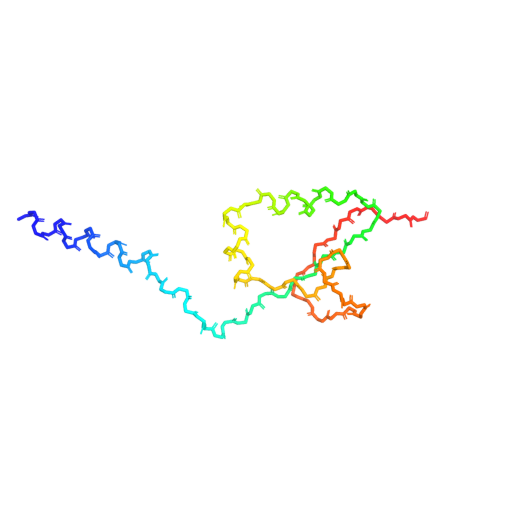082 1.00 94.44 83 GLY A CA 1
ATOM 660 C C . GLY A 1 83 ? 8.872 5.569 -10.543 1.00 94.44 83 GLY A C 1
ATOM 661 O O . GLY A 1 83 ? 7.776 5.874 -11.013 1.00 94.44 83 GLY A O 1
ATOM 662 N N . SER A 1 84 ? 9.981 5.591 -11.277 1.00 93.62 84 SER A N 1
ATOM 663 C CA . SER A 1 84 ? 9.988 5.936 -12.696 1.00 93.62 84 SER A CA 1
ATOM 664 C C . SER A 1 84 ? 9.759 4.714 -13.589 1.00 93.62 84 SER A C 1
ATOM 666 O O . SER A 1 84 ? 9.919 3.558 -13.183 1.00 93.62 84 SER A O 1
ATOM 668 N N . LEU A 1 85 ? 9.398 4.988 -14.845 1.00 94.00 85 LEU A N 1
ATOM 669 C CA . LEU A 1 85 ? 9.395 3.998 -15.917 1.00 94.00 85 LEU A CA 1
ATOM 670 C C . LEU A 1 85 ? 10.795 3.928 -16.534 1.00 94.00 85 LEU A C 1
ATOM 672 O O . LEU A 1 85 ? 11.310 4.934 -17.021 1.00 94.00 85 LEU A O 1
ATOM 676 N N . CYS A 1 86 ? 11.402 2.742 -16.514 1.00 91.19 86 CYS A N 1
ATOM 677 C CA . CYS A 1 86 ? 12.635 2.472 -17.245 1.00 91.19 86 CYS A CA 1
ATOM 678 C C . CYS A 1 86 ? 12.274 2.235 -18.722 1.00 91.19 86 CYS A C 1
ATOM 680 O O . CYS A 1 86 ? 11.519 1.307 -19.017 1.00 91.19 86 CYS A O 1
ATOM 682 N N . LEU A 1 87 ? 12.742 3.118 -19.610 1.00 79.19 87 LEU A N 1
ATOM 683 C CA . LEU A 1 87 ? 12.500 3.086 -21.059 1.00 79.19 87 LEU A CA 1
ATOM 684 C C . LEU A 1 87 ? 13.691 2.496 -21.815 1.00 79.19 87 LEU A C 1
ATOM 686 O O . LEU A 1 87 ? 14.839 2.808 -21.423 1.00 79.19 87 LEU A O 1
#

Sequence (87 aa):
MFDKLKNMINTEENKDKKPIGRGTSKRLKIGYIQLSGCMGDILSFTENFDDFTDLLDSMDIVYGQTLVDVWDMPDMDVVFVEGSLCL

pLDDT: mean 80.49, std 17.29, range [38.53, 94.75]